Protein AF-A0A972MM17-F1 (afdb_monomer)

Secondary structure (DSSP, 8-state):
--HHHHHHHHHHHHHHHHHHHHHHHT-SSGGG-TTTTT-HHHHHHHHHHHHHHTTT-------

Foldseek 3Di:
DDLLVVLVVQLVVLVVLVCVVCVVVVHPDLVPPPCSVVDPSVVSNVQSVVCSVVSNPRPPDDD

pLDDT: mean 85.7, std 13.54, range [47.62, 96.81]

Structure (mmCIF, N/CA/C/O backbone):
data_AF-A0A972MM17-F1
#
_entry.id   AF-A0A972MM17-F1
#
loop_
_atom_site.group_PDB
_atom_site.id
_atom_site.type_symbol
_atom_site.label_atom_id
_atom_site.label_alt_id
_atom_site.label_comp_id
_atom_site.label_asym_id
_atom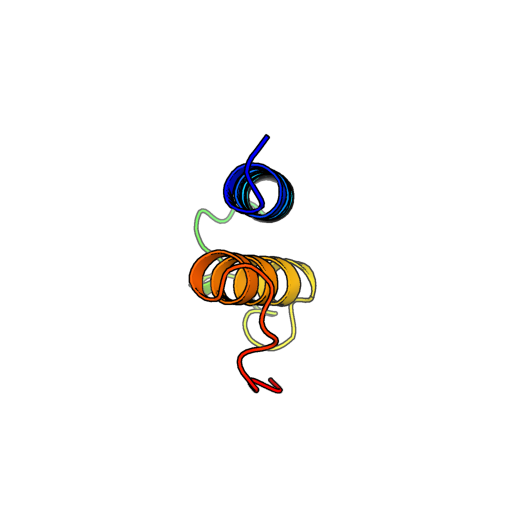_site.label_entity_id
_atom_site.label_seq_id
_atom_site.pdbx_PDB_ins_code
_atom_site.Cartn_x
_atom_site.Cartn_y
_atom_site.Cartn_z
_atom_site.occupancy
_atom_site.B_iso_or_equiv
_atom_site.auth_seq_id
_atom_site.auth_comp_id
_atom_site.auth_asym_id
_atom_site.auth_atom_id
_atom_site.pdbx_PDB_model_num
ATOM 1 N N . MET A 1 1 ? 20.137 12.482 -12.353 1.00 47.62 1 MET A N 1
ATOM 2 C CA . MET A 1 1 ? 18.884 12.200 -11.632 1.00 47.62 1 MET A CA 1
ATOM 3 C C . MET A 1 1 ? 18.450 10.843 -12.139 1.00 47.62 1 MET A C 1
ATOM 5 O O . MET A 1 1 ? 18.225 10.733 -13.337 1.00 47.62 1 MET A O 1
ATOM 9 N N . GLY A 1 2 ? 18.612 9.807 -11.318 1.00 59.06 2 GLY A N 1
ATOM 10 C CA . GLY A 1 2 ? 18.436 8.419 -11.752 1.00 59.06 2 GLY A CA 1
ATOM 11 C C . GLY A 1 2 ? 16.967 8.023 -11.692 1.00 59.06 2 GLY A C 1
ATOM 12 O O . GLY A 1 2 ? 16.229 8.544 -10.859 1.00 59.06 2 GLY A O 1
ATOM 13 N N . ASP A 1 3 ? 16.545 7.102 -12.555 1.00 61.34 3 ASP A N 1
ATOM 14 C CA . ASP A 1 3 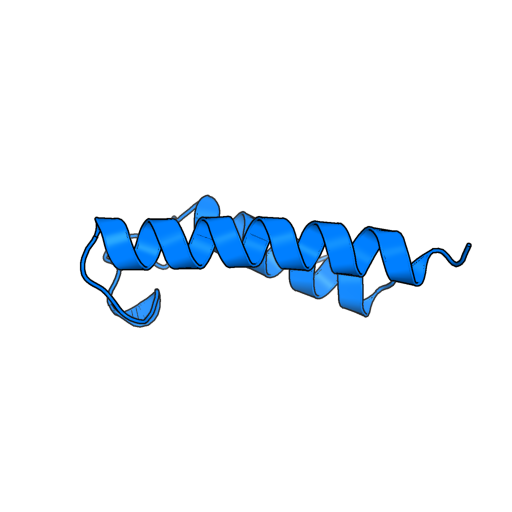? 15.170 6.589 -12.572 1.00 61.34 3 ASP A CA 1
ATOM 15 C C . ASP A 1 3 ? 14.754 5.967 -11.224 1.00 61.34 3 ASP A C 1
ATOM 17 O O . ASP A 1 3 ? 13.579 6.000 -10.865 1.00 61.34 3 ASP A O 1
ATOM 21 N N . ASP A 1 4 ? 15.720 5.491 -10.431 1.00 70.31 4 ASP A N 1
ATOM 22 C CA . ASP A 1 4 ? 15.513 4.913 -9.099 1.00 70.31 4 ASP A CA 1
ATOM 23 C C . ASP A 1 4 ? 14.843 5.887 -8.100 1.00 70.31 4 ASP A C 1
ATOM 25 O O . ASP A 1 4 ? 14.017 5.463 -7.289 1.00 70.31 4 ASP A O 1
ATOM 29 N N . ASP A 1 5 ? 15.131 7.194 -8.179 1.00 81.25 5 ASP A N 1
ATOM 30 C CA . ASP A 1 5 ? 14.595 8.195 -7.238 1.00 81.25 5 ASP A CA 1
ATOM 31 C C . ASP A 1 5 ? 13.075 8.363 -7.380 1.00 81.25 5 ASP A C 1
ATOM 33 O O . ASP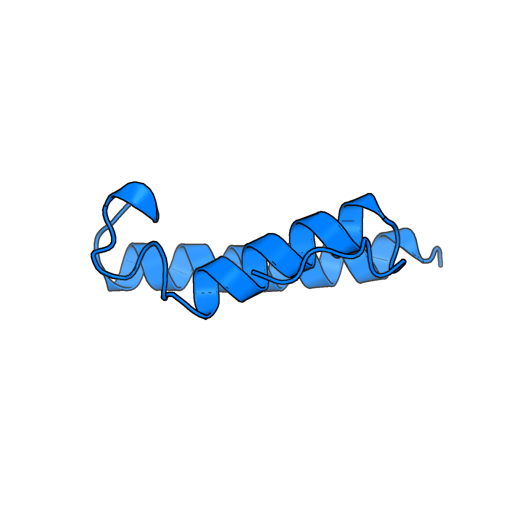 A 1 5 ? 12.349 8.479 -6.390 1.00 81.25 5 ASP A O 1
ATOM 37 N N . LYS A 1 6 ? 12.572 8.315 -8.619 1.00 87.12 6 LYS A N 1
ATOM 38 C CA . LYS A 1 6 ? 11.144 8.471 -8.923 1.00 87.12 6 LYS A CA 1
ATOM 39 C C . LYS A 1 6 ? 10.320 7.324 -8.342 1.00 87.12 6 LYS A C 1
ATOM 41 O O . LYS A 1 6 ? 9.234 7.543 -7.805 1.00 87.12 6 LYS A O 1
ATOM 46 N N . TRP A 1 7 ? 10.814 6.094 -8.464 1.00 86.50 7 TRP A N 1
ATOM 47 C CA . TRP A 1 7 ? 10.090 4.922 -7.980 1.00 86.50 7 TRP A CA 1
ATOM 48 C C . TRP A 1 7 ? 10.100 4.829 -6.454 1.00 86.50 7 TRP A C 1
ATOM 50 O O . TRP A 1 7 ? 9.089 4.449 -5.865 1.00 86.50 7 TRP A O 1
ATOM 60 N N . MET A 1 8 ? 11.188 5.268 -5.814 1.00 89.06 8 MET A N 1
ATOM 61 C CA . MET A 1 8 ? 11.241 5.420 -4.360 1.00 89.06 8 MET A CA 1
ATOM 62 C C . MET A 1 8 ? 10.249 6.473 -3.853 1.00 89.06 8 MET A C 1
ATOM 64 O O . MET A 1 8 ? 9.587 6.247 -2.840 1.00 89.06 8 MET A O 1
ATOM 68 N N . GLU A 1 9 ? 10.098 7.599 -4.554 1.00 91.88 9 GLU A N 1
ATOM 69 C CA . GLU A 1 9 ? 9.113 8.622 -4.189 1.00 91.88 9 GLU A CA 1
ATOM 70 C C . GLU A 1 9 ? 7.676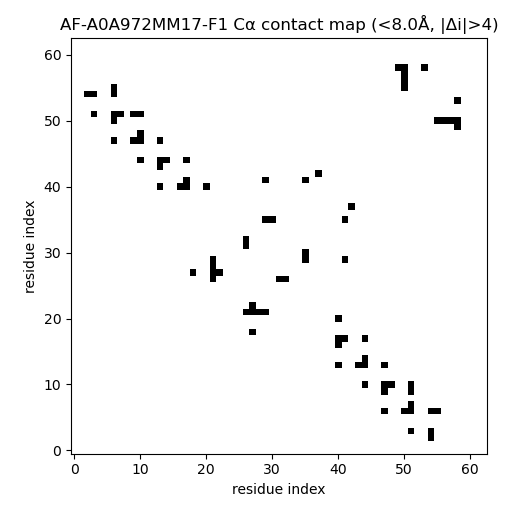 8.089 -4.299 1.00 91.88 9 GLU A C 1
ATOM 72 O O . GLU A 1 9 ? 6.882 8.252 -3.369 1.00 91.88 9 GLU A O 1
ATOM 77 N N . LEU A 1 10 ? 7.360 7.375 -5.387 1.00 90.81 10 LEU A N 1
ATOM 78 C CA . LEU A 1 10 ? 6.063 6.716 -5.586 1.00 90.81 10 LEU A CA 1
ATOM 79 C C . LEU A 1 10 ? 5.763 5.683 -4.493 1.00 90.81 10 LEU A C 1
ATOM 81 O O . LEU A 1 10 ? 4.679 5.705 -3.908 1.00 90.81 10 LEU A O 1
ATOM 85 N N . LEU A 1 11 ? 6.734 4.825 -4.170 1.00 93.38 11 LEU A N 1
ATOM 86 C CA . LEU A 1 11 ? 6.606 3.849 -3.092 1.00 93.38 11 LEU A CA 1
ATOM 87 C C . LEU A 1 11 ? 6.369 4.528 -1.736 1.00 93.38 11 LEU A C 1
ATOM 89 O O . LEU A 1 11 ? 5.497 4.105 -0.981 1.00 93.38 11 LEU A O 1
ATOM 93 N N . ASN A 1 12 ? 7.097 5.604 -1.434 1.00 94.94 12 ASN A N 1
ATOM 94 C CA . ASN A 1 12 ? 6.939 6.340 -0.181 1.00 94.94 12 ASN A CA 1
ATOM 95 C C . ASN A 1 12 ? 5.556 7.007 -0.070 1.00 94.94 12 ASN A C 1
ATOM 97 O O . ASN A 1 12 ? 4.949 7.007 0.999 1.00 94.94 12 ASN A O 1
ATOM 101 N N . MET A 1 13 ? 5.024 7.550 -1.170 1.00 95.56 13 MET A N 1
ATOM 102 C CA . MET A 1 13 ? 3.666 8.104 -1.192 1.00 95.56 13 MET A CA 1
ATOM 103 C C . MET A 1 13 ? 2.609 7.024 -0.942 1.00 95.56 13 MET A C 1
ATOM 105 O O . MET A 1 13 ? 1.723 7.223 -0.111 1.00 95.56 13 MET A O 1
ATOM 109 N N . ALA A 1 14 ? 2.727 5.870 -1.605 1.00 95.62 14 ALA A N 1
ATOM 110 C CA . ALA A 1 14 ? 1.799 4.759 -1.413 1.00 95.62 14 ALA A CA 1
ATOM 111 C C . ALA A 1 14 ? 1.892 4.157 0.002 1.00 95.62 14 ALA A C 1
ATOM 113 O O . ALA A 1 14 ? 0.874 3.770 0.574 1.00 95.62 14 ALA A O 1
ATOM 114 N N . LEU A 1 15 ? 3.093 4.116 0.592 1.00 95.69 15 LEU A N 1
ATOM 115 C CA . LEU A 1 15 ? 3.295 3.689 1.977 1.00 95.69 15 LEU A CA 1
ATOM 116 C C . LEU A 1 15 ? 2.590 4.632 2.959 1.00 95.69 15 LEU A C 1
ATOM 118 O O . LEU A 1 15 ? 1.830 4.161 3.797 1.00 95.69 15 LEU A O 1
ATOM 122 N N . LYS A 1 16 ? 2.765 5.950 2.812 1.00 96.81 16 LYS A N 1
ATOM 123 C CA . LYS A 1 16 ? 2.080 6.939 3.661 1.00 96.81 16 LYS A CA 1
ATOM 124 C C . LYS A 1 16 ? 0.559 6.851 3.554 1.00 96.81 16 LYS A C 1
ATOM 126 O O . LYS A 1 16 ? -0.131 6.988 4.558 1.00 96.81 16 LYS A O 1
ATOM 131 N N . GLU A 1 17 ? 0.031 6.614 2.353 1.00 96.81 17 GLU A N 1
ATOM 132 C CA . GLU A 1 17 ? -1.407 6.392 2.152 1.00 96.81 17 GLU A CA 1
ATOM 133 C C . GLU A 1 17 ? -1.886 5.128 2.890 1.00 96.81 17 GLU A C 1
ATOM 135 O O . GLU A 1 17 ? -2.947 5.130 3.519 1.00 96.81 17 GLU A O 1
ATOM 140 N N . LEU A 1 18 ? -1.095 4.052 2.843 1.00 96.25 18 LEU A N 1
ATOM 141 C CA . LEU A 1 18 ? -1.390 2.801 3.538 1.00 96.25 18 LEU A CA 1
ATOM 142 C C . LEU A 1 18 ? -1.369 2.969 5.059 1.00 96.25 18 LEU A C 1
ATOM 144 O O . LEU A 1 18 ? -2.291 2.499 5.722 1.00 96.25 18 LEU A O 1
ATOM 148 N N . GLU A 1 19 ? -0.342 3.628 5.593 1.00 95.94 19 GLU A N 1
ATOM 149 C CA . GLU A 1 19 ? -0.188 3.898 7.025 1.00 95.94 19 GLU A CA 1
ATOM 150 C C . GLU A 1 19 ? -1.327 4.781 7.537 1.00 95.94 19 GLU A C 1
ATOM 152 O O . GLU A 1 19 ? -1.993 4.405 8.497 1.00 95.94 19 GLU A O 1
ATOM 157 N N . ALA A 1 20 ? -1.661 5.866 6.831 1.00 96.56 20 ALA A N 1
ATOM 158 C CA . ALA A 1 20 ? -2.806 6.705 7.184 1.00 96.56 20 ALA A CA 1
ATOM 159 C C . ALA A 1 20 ? -4.122 5.907 7.185 1.00 96.56 20 ALA A C 1
ATOM 161 O O . ALA A 1 20 ? -4.914 6.005 8.118 1.00 96.56 20 ALA A O 1
ATOM 162 N N . CYS A 1 21 ? -4.338 5.048 6.183 1.00 96.38 21 CYS A N 1
ATOM 163 C CA . CYS A 1 21 ? -5.512 4.173 6.122 1.00 96.38 21 CYS A CA 1
ATOM 164 C C . CYS A 1 21 ? -5.559 3.168 7.288 1.00 96.38 21 CYS A C 1
ATOM 166 O O . CYS A 1 21 ? -6.635 2.859 7.804 1.00 96.38 21 CYS A O 1
ATOM 168 N N . GLN A 1 22 ? -4.405 2.640 7.698 1.00 95.12 22 GLN A N 1
ATOM 169 C CA . GLN A 1 22 ? -4.277 1.747 8.846 1.00 95.12 22 GLN A CA 1
ATOM 170 C C . GLN A 1 22 ? -4.599 2.485 10.153 1.00 95.12 22 GLN A C 1
ATOM 172 O O . GLN A 1 22 ? -5.443 2.010 10.916 1.00 95.12 22 GLN A O 1
ATOM 177 N N . GLU A 1 23 ? -4.025 3.671 10.363 1.00 95.81 23 GLU A N 1
ATOM 178 C CA . GLU A 1 23 ? -4.271 4.513 11.538 1.00 95.81 23 GLU A CA 1
ATOM 179 C C . GLU A 1 23 ? -5.737 4.957 11.642 1.00 95.81 23 GLU A C 1
ATOM 181 O O . GLU A 1 23 ? -6.356 4.772 12.690 1.00 95.81 23 GLU A O 1
ATOM 186 N N . GLU A 1 24 ? -6.333 5.457 10.554 1.00 95.88 24 GLU A N 1
ATOM 187 C CA . GLU A 1 24 ? -7.742 5.886 10.510 1.00 95.88 24 GLU A CA 1
ATOM 188 C C . GLU A 1 24 ? -8.716 4.759 10.866 1.00 95.88 24 GLU A C 1
ATOM 190 O O . GLU A 1 24 ? -9.785 4.995 11.433 1.00 95.88 24 GLU A O 1
ATOM 195 N N . ARG A 1 25 ? -8.356 3.520 10.525 1.00 93.75 25 ARG A N 1
ATOM 196 C CA . ARG A 1 25 ? -9.174 2.336 10.800 1.00 93.75 25 ARG A CA 1
ATOM 197 C C . ARG A 1 25 ? -8.808 1.642 12.113 1.00 93.75 25 ARG A C 1
ATOM 199 O O . ARG A 1 25 ? -9.519 0.727 12.522 1.00 93.75 25 ARG A O 1
ATOM 206 N N . GLY A 1 26 ? -7.745 2.082 12.786 1.00 94.94 26 GLY A N 1
ATOM 207 C CA . GLY A 1 26 ? -7.290 1.534 14.062 1.00 94.94 26 GLY A CA 1
ATOM 208 C C . GLY A 1 26 ? -6.572 0.186 13.951 1.00 94.94 26 GLY A C 1
ATOM 209 O O . GLY A 1 26 ? -6.619 -0.608 14.891 1.00 94.94 26 GLY A O 1
ATOM 210 N N . PHE A 1 27 ? -5.925 -0.101 12.821 1.00 93.06 27 PHE A N 1
ATOM 211 C CA . PHE A 1 27 ? -5.122 -1.310 12.624 1.00 93.06 27 PHE A CA 1
ATOM 212 C C . PHE A 1 27 ? -3.642 -0.946 12.484 1.00 93.06 27 PHE A C 1
ATOM 214 O O . PHE A 1 27 ? -3.315 0.124 11.996 1.00 93.06 27 PHE A O 1
ATOM 221 N N . SER A 1 28 ? -2.735 -1.857 12.833 1.00 89.81 28 SER A N 1
ATOM 222 C CA . SER A 1 28 ? -1.290 -1.720 12.562 1.00 89.81 28 SER A CA 1
ATOM 223 C C . SER A 1 28 ? -0.822 -2.553 11.364 1.00 89.81 28 SER A C 1
ATOM 225 O O . SER A 1 28 ? 0.362 -2.601 11.038 1.00 89.81 28 SER A O 1
ATOM 227 N N . SER A 1 29 ? -1.745 -3.281 10.734 1.00 92.19 29 SER A N 1
ATOM 228 C CA . SER A 1 29 ? -1.468 -4.125 9.582 1.00 92.19 29 SER A CA 1
ATOM 229 C C . SER A 1 29 ? -2.729 -4.340 8.759 1.00 92.19 29 SER A C 1
ATOM 231 O O . SER A 1 29 ? -3.816 -4.552 9.302 1.00 92.19 29 SER A O 1
ATOM 233 N N . CYS A 1 30 ? -2.582 -4.385 7.434 1.00 93.44 30 CYS A N 1
ATOM 234 C CA . CYS A 1 30 ? -3.688 -4.738 6.550 1.00 93.44 30 CYS A CA 1
ATOM 235 C C . CYS A 1 30 ? -4.216 -6.160 6.771 1.00 93.44 30 CYS A C 1
ATOM 237 O O . CYS A 1 30 ? -5.344 -6.417 6.371 1.00 93.44 30 CYS A O 1
ATOM 239 N N . TYR A 1 31 ? -3.467 -7.068 7.414 1.00 92.12 31 TYR A N 1
ATOM 240 C CA . TYR A 1 31 ? -3.968 -8.413 7.745 1.00 92.12 31 TYR A CA 1
ATOM 241 C C . TYR A 1 31 ? -5.181 -8.391 8.679 1.00 92.12 31 TYR A C 1
ATOM 243 O O . TYR A 1 31 ? -5.986 -9.316 8.657 1.00 92.12 31 TYR A O 1
ATOM 251 N N . SER A 1 32 ? -5.332 -7.328 9.468 1.00 91.75 32 SER A N 1
ATOM 252 C CA . SER A 1 32 ? -6.502 -7.109 10.320 1.00 91.75 32 SER A CA 1
ATOM 253 C C . SER A 1 32 ? -7.657 -6.416 9.586 1.00 91.75 32 SER A C 1
ATOM 255 O O . SER A 1 32 ? -8.722 -6.232 10.166 1.00 91.75 32 SER A O 1
ATOM 257 N N . CYS A 1 33 ? -7.470 -6.021 8.322 1.00 93.25 33 CYS A N 1
ATOM 258 C CA . CYS A 1 33 ? -8.491 -5.355 7.521 1.00 93.25 33 CYS A CA 1
ATOM 259 C C . CYS A 1 33 ? -9.419 -6.386 6.867 1.00 93.25 33 CYS A C 1
ATOM 261 O O . CYS A 1 33 ? -8.972 -7.249 6.116 1.00 93.25 33 CYS A O 1
ATOM 263 N N . GLU A 1 34 ? -10.730 -6.236 7.062 1.00 93.25 34 GLU A N 1
ATOM 264 C CA . GLU A 1 34 ? -11.758 -7.070 6.412 1.00 93.25 34 GLU A CA 1
ATOM 265 C C . GLU A 1 34 ? -11.686 -7.022 4.874 1.00 93.25 34 GLU A C 1
ATOM 267 O O . GLU A 1 34 ? -12.056 -7.973 4.195 1.00 93.25 34 GLU A O 1
ATOM 272 N N . LYS A 1 35 ? -11.162 -5.919 4.323 1.00 92.69 35 LYS A N 1
ATOM 273 C CA . LYS A 1 35 ? -10.982 -5.712 2.884 1.00 92.69 35 LYS A CA 1
ATOM 274 C C . LYS A 1 35 ? -9.603 -6.150 2.401 1.00 92.69 35 LYS A C 1
ATOM 276 O O . LYS A 1 35 ? -9.181 -5.678 1.361 1.00 92.69 35 LYS A O 1
ATOM 281 N N . LEU A 1 36 ? -8.858 -6.978 3.136 1.00 90.44 36 LEU A N 1
ATOM 282 C CA . LEU A 1 36 ? -7.468 -7.337 2.810 1.00 90.44 36 LEU A CA 1
ATOM 283 C C . LEU A 1 36 ? -7.255 -7.692 1.323 1.00 90.44 36 LEU A C 1
ATOM 285 O O . LEU A 1 36 ? -6.269 -7.244 0.734 1.00 90.44 36 LEU A O 1
ATOM 289 N N . LEU A 1 37 ? -8.171 -8.463 0.727 1.00 89.88 37 LEU A N 1
ATOM 290 C CA . LEU A 1 37 ? -8.105 -8.874 -0.680 1.00 89.88 37 LEU A CA 1
ATOM 291 C C . LEU A 1 37 ? -8.655 -7.812 -1.653 1.00 89.88 37 LEU A C 1
ATOM 293 O O . LEU A 1 37 ? -8.111 -7.670 -2.736 1.00 89.88 37 LEU A O 1
ATOM 297 N N . ASP A 1 38 ? -9.636 -7.006 -1.235 1.00 92.31 38 ASP A N 1
ATOM 298 C CA . ASP A 1 38 ? -10.322 -5.994 -2.065 1.00 92.31 38 ASP A CA 1
ATOM 299 C C . ASP A 1 38 ? -9.936 -4.536 -1.718 1.00 92.31 38 ASP A C 1
ATOM 301 O O . ASP A 1 38 ? -10.665 -3.573 -1.991 1.00 92.31 38 ASP A O 1
ATOM 305 N N . CYS A 1 39 ? -8.806 -4.331 -1.037 1.00 94.19 39 CYS A N 1
ATOM 306 C CA . CYS A 1 39 ? -8.378 -3.014 -0.574 1.00 94.19 39 CYS A CA 1
ATOM 307 C C . CYS A 1 39 ? -7.509 -2.332 -1.630 1.00 94.19 39 CYS A C 1
ATOM 309 O O . CYS A 1 39 ? -6.309 -2.583 -1.716 1.00 94.19 39 CYS A O 1
ATOM 311 N N . LYS A 1 40 ? -8.097 -1.365 -2.338 1.00 94.00 40 LYS A N 1
ATOM 312 C CA . LYS A 1 40 ? -7.401 -0.550 -3.348 1.00 94.00 40 LYS A CA 1
ATOM 313 C C . LYS A 1 40 ? -6.163 0.182 -2.816 1.00 94.00 40 LYS A C 1
ATOM 315 O O . LYS A 1 40 ? -5.215 0.385 -3.561 1.00 94.00 40 LYS A O 1
ATOM 320 N N . VAL A 1 41 ? -6.154 0.586 -1.541 1.00 94.88 41 VAL A N 1
ATOM 321 C CA . VAL A 1 41 ? -4.984 1.248 -0.925 1.00 94.88 41 VAL A CA 1
ATOM 322 C C . VAL A 1 41 ? -3.828 0.256 -0.775 1.00 94.88 41 VAL A C 1
ATOM 324 O O . VAL A 1 41 ? -2.691 0.561 -1.123 1.00 94.88 41 VAL A O 1
ATOM 327 N N . ARG A 1 42 ? -4.130 -0.968 -0.324 1.00 94.88 42 ARG A N 1
ATOM 328 C CA . ARG A 1 42 ? -3.146 -2.052 -0.233 1.00 94.88 42 ARG A CA 1
ATOM 329 C C . ARG A 1 42 ? -2.645 -2.456 -1.616 1.00 94.88 42 ARG A C 1
ATOM 331 O O . ARG A 1 42 ? -1.444 -2.610 -1.789 1.00 94.88 42 ARG A O 1
ATOM 338 N N . GLU A 1 43 ? -3.546 -2.609 -2.579 1.00 93.44 43 GLU A N 1
ATOM 339 C CA . GLU A 1 43 ? -3.215 -2.939 -3.967 1.00 93.44 43 GLU A CA 1
ATOM 340 C C . GLU A 1 43 ? -2.269 -1.894 -4.583 1.00 93.44 43 GLU A C 1
ATOM 342 O O . GLU A 1 43 ? -1.213 -2.250 -5.097 1.00 93.44 43 GLU A O 1
ATOM 347 N N . ARG A 1 44 ? -2.566 -0.593 -4.426 1.00 92.56 44 ARG A N 1
ATOM 348 C CA . ARG A 1 44 ? -1.682 0.504 -4.861 1.00 92.56 44 ARG A CA 1
ATOM 349 C C . ARG A 1 44 ? -0.290 0.431 -4.240 1.00 92.56 44 ARG A C 1
ATOM 351 O O . ARG A 1 44 ? 0.700 0.632 -4.945 1.00 92.56 44 ARG A O 1
ATOM 358 N N . TYR A 1 45 ? -0.207 0.152 -2.940 1.00 94.44 45 TYR A N 1
ATOM 359 C CA . TYR A 1 45 ? 1.072 -0.022 -2.256 1.00 94.44 45 TYR A CA 1
ATOM 360 C C . TYR A 1 45 ? 1.856 -1.209 -2.821 1.00 94.44 45 TYR A C 1
ATOM 362 O O . TYR A 1 45 ? 3.019 -1.053 -3.180 1.00 94.44 45 TYR A O 1
ATOM 370 N N . ILE A 1 46 ? 1.208 -2.366 -2.969 1.00 92.12 46 ILE A N 1
ATOM 371 C CA . ILE A 1 46 ? 1.822 -3.579 -3.520 1.00 92.12 46 ILE A CA 1
ATOM 372 C C . ILE A 1 46 ? 2.344 -3.328 -4.937 1.00 92.12 46 ILE A C 1
ATOM 374 O O . ILE A 1 46 ? 3.509 -3.608 -5.214 1.00 92.12 46 ILE A O 1
ATOM 378 N N . ASN A 1 47 ? 1.525 -2.732 -5.804 1.00 89.81 47 ASN A N 1
ATOM 379 C CA . ASN A 1 47 ? 1.930 -2.381 -7.163 1.00 89.81 47 ASN A CA 1
ATOM 380 C C . ASN A 1 47 ? 3.142 -1.444 -7.146 1.00 89.81 47 ASN A C 1
ATOM 382 O O . ASN A 1 47 ? 4.123 -1.701 -7.833 1.00 89.81 47 ASN A O 1
ATOM 386 N N . SER A 1 48 ? 3.140 -0.424 -6.283 1.00 90.69 48 SER A N 1
ATOM 387 C CA . SER A 1 48 ? 4.264 0.516 -6.161 1.00 90.69 48 SER A CA 1
ATOM 388 C C . SER A 1 48 ? 5.557 -0.156 -5.678 1.00 90.69 48 SER A C 1
ATOM 390 O O . SER A 1 48 ? 6.637 0.207 -6.144 1.00 90.69 48 SER A O 1
ATOM 392 N N . VAL A 1 49 ? 5.471 -1.160 -4.794 1.00 90.50 49 VAL A N 1
ATOM 393 C CA . VAL A 1 49 ? 6.623 -1.985 -4.382 1.00 90.50 49 VAL A CA 1
ATOM 394 C C . VAL A 1 49 ? 7.186 -2.741 -5.582 1.00 90.50 49 VAL A C 1
ATOM 396 O O . VAL A 1 49 ? 8.379 -2.632 -5.859 1.00 90.50 49 VAL A O 1
ATOM 399 N N . TYR A 1 50 ? 6.345 -3.464 -6.326 1.00 88.00 5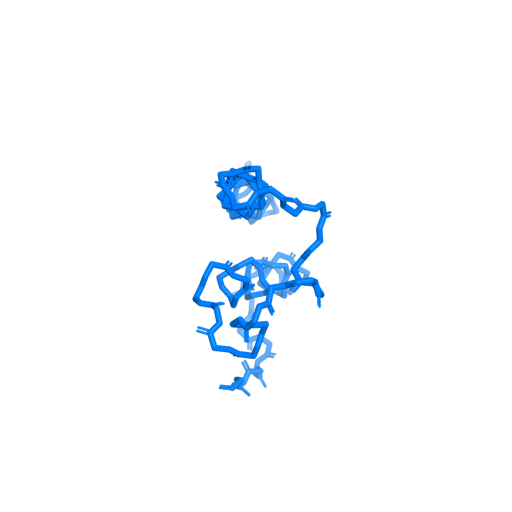0 TYR A N 1
ATOM 400 C CA . TYR A 1 50 ? 6.792 -4.233 -7.490 1.00 88.00 50 TYR A CA 1
ATOM 401 C C . TYR A 1 50 ? 7.367 -3.341 -8.588 1.00 88.00 50 TYR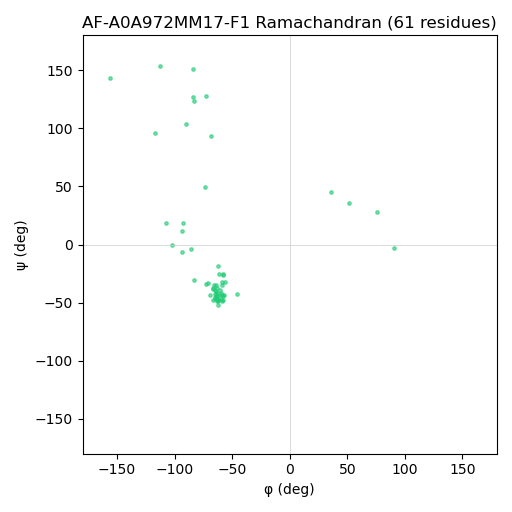 A C 1
ATOM 403 O O . TYR A 1 50 ? 8.440 -3.634 -9.116 1.00 88.00 50 TYR A O 1
ATOM 411 N N . THR A 1 51 ? 6.710 -2.223 -8.894 1.00 86.81 51 THR A N 1
ATOM 412 C CA . THR A 1 51 ? 7.217 -1.236 -9.850 1.00 86.81 51 THR A CA 1
ATOM 413 C C . THR A 1 51 ? 8.564 -0.674 -9.395 1.00 86.81 51 THR A C 1
ATOM 415 O O . THR A 1 51 ? 9.477 -0.561 -10.208 1.00 86.81 51 THR A O 1
ATOM 418 N N . SER A 1 52 ? 8.738 -0.378 -8.102 1.00 87.25 52 SER A N 1
ATOM 419 C CA . SER A 1 52 ? 10.023 0.094 -7.575 1.00 87.25 52 SER A CA 1
ATOM 420 C C . SER A 1 52 ? 11.119 -0.963 -7.641 1.00 87.25 52 SER A C 1
ATOM 422 O O . SER A 1 52 ? 12.263 -0.616 -7.927 1.00 87.25 52 SER A O 1
ATOM 424 N N . MET A 1 53 ? 10.798 -2.235 -7.405 1.00 83.56 53 MET A N 1
ATOM 425 C CA . MET A 1 53 ? 11.768 -3.330 -7.494 1.00 83.56 53 MET A CA 1
ATOM 426 C C . MET A 1 53 ? 12.187 -3.622 -8.940 1.00 83.56 53 MET A C 1
ATOM 428 O O . MET A 1 53 ? 13.346 -3.951 -9.179 1.00 83.56 53 MET A O 1
ATOM 432 N N . ASN A 1 54 ? 11.274 -3.442 -9.895 1.00 82.50 54 ASN A N 1
ATOM 433 C CA . ASN A 1 54 ? 11.520 -3.621 -11.327 1.00 82.50 54 ASN A CA 1
ATOM 434 C C . ASN A 1 54 ? 11.916 -2.316 -12.043 1.00 82.50 54 ASN A C 1
ATOM 436 O O . ASN A 1 54 ? 11.935 -2.269 -13.268 1.00 82.50 54 ASN A O 1
ATOM 440 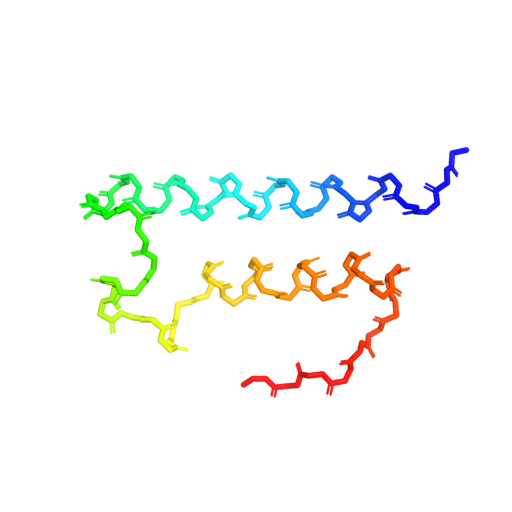N N . ARG A 1 55 ? 12.220 -1.237 -11.303 1.00 75.25 55 ARG A N 1
ATOM 441 C CA . ARG A 1 55 ? 12.616 0.077 -11.852 1.00 75.25 55 ARG A CA 1
ATOM 442 C C . ARG A 1 55 ? 11.661 0.632 -12.918 1.00 75.25 55 ARG A C 1
ATOM 444 O O . ARG A 1 55 ? 12.092 1.287 -13.867 1.00 75.25 55 ARG A O 1
ATOM 451 N N . GLY A 1 56 ? 10.363 0.397 -12.756 1.00 65.50 56 GLY A N 1
ATOM 452 C CA . GLY A 1 56 ? 9.352 0.845 -13.710 1.00 65.50 56 GLY A CA 1
ATOM 453 C C . GLY A 1 56 ? 9.014 -0.142 -14.816 1.00 65.50 56 GLY A C 1
ATOM 454 O O . GLY A 1 56 ? 8.125 0.158 -15.610 1.00 65.50 56 GLY A O 1
ATOM 455 N N . GLU A 1 57 ? 9.677 -1.297 -14.884 1.00 66.69 57 GLU A N 1
ATOM 456 C CA . GLU A 1 57 ? 9.216 -2.381 -15.744 1.00 66.69 57 GLU A CA 1
ATOM 457 C C . GLU A 1 57 ? 7.969 -3.014 -15.118 1.00 66.69 57 GLU A C 1
ATOM 459 O O . GLU A 1 57 ? 7.939 -3.352 -13.929 1.00 66.69 57 GLU A O 1
ATOM 464 N N . ASP A 1 58 ? 6.909 -3.121 -15.919 1.00 60.91 58 ASP A N 1
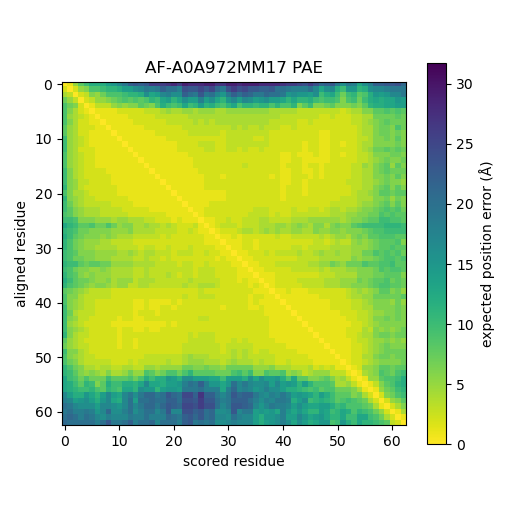ATOM 465 C CA . ASP A 1 58 ? 5.666 -3.762 -15.512 1.00 60.91 58 ASP A CA 1
ATOM 466 C C . ASP A 1 58 ? 5.939 -5.261 -15.362 1.00 60.91 58 ASP A C 1
ATOM 468 O O . ASP A 1 58 ? 5.966 -6.029 -16.324 1.00 60.91 58 ASP A O 1
ATOM 472 N N . GLY A 1 59 ? 6.259 -5.663 -14.136 1.00 56.88 59 GLY A N 1
ATOM 473 C CA . GLY A 1 59 ? 6.541 -7.041 -13.763 1.00 56.88 59 GLY A CA 1
ATOM 474 C C . GLY A 1 59 ? 5.276 -7.893 -13.712 1.00 56.88 59 GLY A C 1
ATOM 475 O O . GLY A 1 59 ? 5.058 -8.537 -12.696 1.00 56.88 59 GLY A O 1
ATOM 476 N N . GLY A 1 60 ? 4.445 -7.856 -14.759 1.00 54.28 60 GLY A N 1
ATOM 477 C CA . GLY A 1 60 ? 3.412 -8.835 -15.114 1.00 54.28 60 GLY A CA 1
ATOM 478 C C . GLY A 1 60 ? 2.648 -9.500 -13.967 1.00 54.28 60 GLY A C 1
ATOM 479 O O . GLY A 1 60 ? 2.483 -10.719 -13.990 1.00 54.28 60 GLY A O 1
ATOM 480 N N . PHE A 1 61 ? 2.205 -8.740 -12.965 1.00 56.25 61 PHE A N 1
ATOM 481 C CA . PHE A 1 61 ? 1.386 -9.261 -11.873 1.00 56.25 61 PHE A CA 1
ATOM 482 C C . PHE A 1 61 ? 0.018 -8.579 -11.910 1.00 56.25 61 PHE A C 1
ATOM 484 O O . PHE A 1 61 ? -0.156 -7.474 -11.403 1.00 56.25 61 PHE A O 1
ATOM 491 N N . GLU A 1 62 ? -0.944 -9.243 -12.549 1.00 55.97 62 GLU A N 1
ATOM 492 C CA . GLU A 1 62 ? -2.367 -8.923 -12.419 1.00 55.97 62 GLU A CA 1
ATOM 493 C C . GLU A 1 62 ? -2.889 -9.606 -11.142 1.00 55.97 62 GLU A C 1
ATOM 495 O O . GLU A 1 62 ? -2.709 -10.817 -10.975 1.00 55.97 62 GLU A O 1
ATOM 500 N N . PHE A 1 63 ? -3.469 -8.827 -10.223 1.00 59.16 63 PHE A N 1
ATOM 501 C CA . PHE A 1 63 ? -4.082 -9.303 -8.975 1.00 59.16 63 PHE A CA 1
ATOM 502 C C . PHE A 1 63 ? -5.598 -9.452 -9.112 1.00 59.16 63 PHE A C 1
ATOM 504 O O . PHE A 1 63 ? -6.216 -8.610 -9.803 1.00 59.16 63 PHE A O 1
#

Solvent-accessible surface area (backbone atoms only —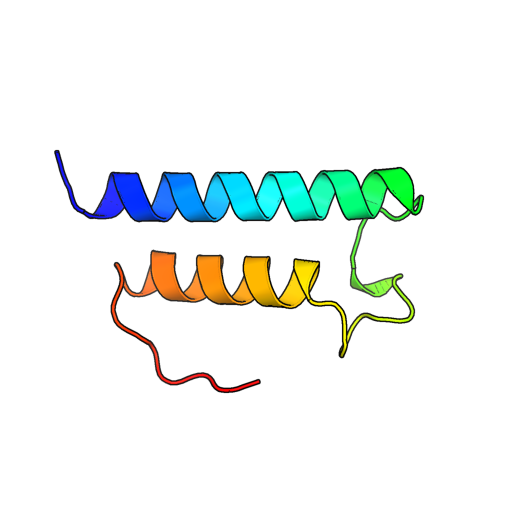 not comparable to full-atom values): 3758 Å² total; per-residue (Å²): 136,61,77,63,59,60,33,51,52,51,30,52,54,30,45,54,54,38,51,51,54,26,56,80,70,73,39,96,45,62,89,77,39,95,46,59,90,77,31,65,56,58,50,50,28,51,52,29,47,51,29,40,76,49,72,69,43,85,78,83,75,87,132

Sequence (63 aa):
MGDDDKWMELLNMALKELEACQEERGFSSCYSCEKLLDCKVRERYINSVYTSMNRGEDGGFEF

Mean predicted aligned error: 5.69 Å

Radius of gyration: 12.65 Å; Cα contacts (8 Å, |Δi|>4): 44; chains: 1; bounding box: 31×22×30 Å